Protein AF-A0A9P6IZU0-F1 (afdb_monomer_lite)

Organism: Mortierella alpina (NCBI:txid64518)

pLDDT: mean 93.23, std 6.94, range [70.5, 98.88]

Foldseek 3Di:
DDKFFDDPVPDPVAPGFWIKDFQVVCVVVVDPDPRIDIDGDPQKHKATWEWDADVPDPDPQHGWTWIWIQRPVQRAIKIFIARSVHRDTPDIGTDPRPYHDPRDHDDYDDDD

Radius of gyration: 14.58 Å; chains: 1; bounding box: 40×22×42 Å

Structure (mmCIF, N/CA/C/O backbone):
data_AF-A0A9P6IZU0-F1
#
_entry.id   AF-A0A9P6IZU0-F1
#
loop_
_atom_site.group_PDB
_atom_site.id
_atom_site.type_symbol
_atom_site.label_atom_id
_atom_site.label_alt_id
_atom_site.label_comp_id
_atom_site.label_asym_id
_atom_site.label_entity_id
_atom_site.label_seq_id
_atom_site.pdbx_PDB_ins_code
_atom_site.Cartn_x
_atom_site.Cartn_y
_atom_site.Cartn_z
_atom_site.occupancy
_atom_site.B_iso_or_equiv
_atom_site.auth_seq_id
_atom_site.auth_comp_id
_atom_site.auth_asym_id
_atom_site.auth_atom_id
_atom_site.pdbx_PDB_model_num
ATOM 1 N N . PHE A 1 1 ? -9.632 5.068 8.549 1.00 97.56 1 PHE A N 1
ATOM 2 C CA . PHE A 1 1 ? -8.202 4.748 8.310 1.00 97.56 1 PHE A CA 1
ATOM 3 C C . PHE A 1 1 ? -7.593 5.729 7.315 1.00 97.56 1 PHE A C 1
ATOM 5 O O . PHE A 1 1 ? -8.327 6.373 6.580 1.00 97.56 1 PHE A O 1
ATOM 12 N N . ALA A 1 2 ? -6.265 5.854 7.284 1.00 98.12 2 ALA A N 1
ATOM 13 C CA . ALA A 1 2 ? -5.544 6.611 6.259 1.00 98.12 2 ALA A CA 1
ATOM 14 C C . ALA A 1 2 ? -4.465 5.740 5.606 1.00 98.12 2 ALA A C 1
ATOM 16 O O . ALA A 1 2 ? -3.801 4.964 6.295 1.00 98.12 2 ALA A O 1
ATOM 17 N N . TYR A 1 3 ? -4.279 5.893 4.296 1.00 98.31 3 TYR A N 1
ATOM 18 C CA . TYR A 1 3 ? -3.288 5.161 3.510 1.00 98.31 3 TYR A CA 1
ATOM 19 C C . TYR A 1 3 ? -2.300 6.131 2.875 1.00 98.31 3 TYR A C 1
ATOM 21 O O . TYR A 1 3 ? -2.657 7.260 2.546 1.00 98.31 3 TYR A O 1
ATOM 29 N N . GLY A 1 4 ? -1.059 5.696 2.687 1.00 97.12 4 GLY A N 1
ATOM 30 C CA . GLY A 1 4 ? -0.070 6.509 1.994 1.00 97.12 4 GLY A CA 1
ATOM 31 C C . GLY A 1 4 ? 1.234 5.776 1.742 1.00 97.12 4 GLY A C 1
ATOM 32 O O . GLY A 1 4 ? 1.425 4.630 2.149 1.00 97.12 4 GLY A O 1
ATOM 33 N N . VAL A 1 5 ? 2.153 6.473 1.088 1.00 95.75 5 VAL A N 1
ATOM 34 C CA . VAL A 1 5 ? 3.554 6.064 1.017 1.00 95.75 5 VAL A CA 1
ATOM 35 C C . VAL A 1 5 ? 4.297 6.532 2.261 1.00 95.75 5 VAL A C 1
ATOM 37 O O . VAL A 1 5 ? 4.018 7.590 2.829 1.00 95.75 5 VAL A O 1
ATOM 40 N N . ASN A 1 6 ? 5.260 5.738 2.706 1.00 94.69 6 ASN A N 1
ATOM 41 C CA . ASN A 1 6 ? 6.103 6.076 3.836 1.00 94.69 6 ASN A CA 1
ATOM 42 C C . ASN A 1 6 ? 7.559 5.689 3.554 1.00 94.69 6 ASN A C 1
ATOM 44 O O . ASN A 1 6 ? 7.849 4.832 2.721 1.00 94.69 6 ASN A O 1
ATOM 48 N N . ARG A 1 7 ? 8.483 6.355 4.249 1.00 92.25 7 ARG A N 1
ATOM 49 C CA . ARG A 1 7 ? 9.916 6.087 4.170 1.00 92.25 7 ARG A CA 1
ATOM 50 C C . ARG A 1 7 ? 10.407 5.591 5.523 1.00 92.25 7 ARG A C 1
ATOM 52 O O . ARG A 1 7 ? 10.304 6.315 6.510 1.00 92.25 7 ARG A O 1
ATOM 59 N N . SER A 1 8 ? 10.948 4.376 5.571 1.00 89.94 8 SER A N 1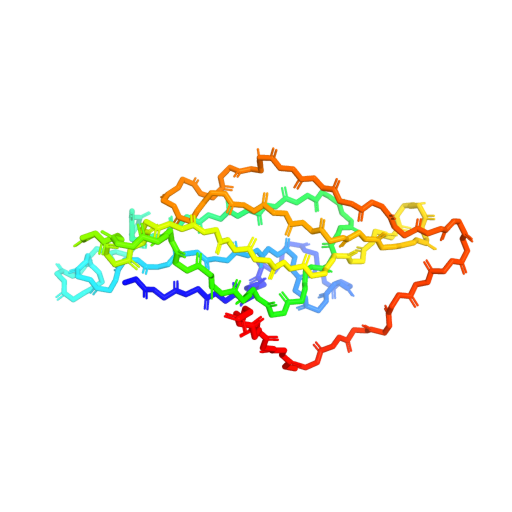
ATOM 60 C CA . SER A 1 8 ? 11.491 3.788 6.803 1.00 89.94 8 SER A CA 1
ATOM 61 C C . SER A 1 8 ? 12.822 4.413 7.232 1.00 89.94 8 SER A C 1
ATOM 63 O O . SER A 1 8 ? 13.168 4.387 8.409 1.00 89.94 8 SER A O 1
ATOM 65 N N . GLY A 1 9 ? 13.571 4.971 6.274 1.00 84.88 9 GLY A N 1
ATOM 66 C CA . GLY A 1 9 ? 14.923 5.497 6.479 1.00 84.88 9 GLY A CA 1
ATOM 67 C C . GLY A 1 9 ? 16.032 4.442 6.385 1.00 84.88 9 GLY A C 1
ATOM 68 O O . GLY A 1 9 ? 17.207 4.810 6.411 1.00 84.88 9 GLY A O 1
ATOM 69 N N . LEU A 1 10 ? 15.683 3.159 6.222 1.00 81.62 10 LEU A N 1
ATOM 70 C CA . LEU A 1 10 ? 16.645 2.061 6.071 1.00 81.62 10 LEU A CA 1
ATOM 71 C C . LEU A 1 10 ? 17.309 2.075 4.692 1.00 81.62 10 LEU A C 1
ATOM 73 O O . LEU A 1 10 ? 18.521 1.889 4.588 1.00 81.62 10 LEU A O 1
ATOM 77 N N . ASN A 1 11 ? 16.537 2.358 3.639 1.00 79.94 11 ASN A N 1
ATOM 78 C CA . ASN A 1 11 ? 17.061 2.508 2.289 1.00 79.94 11 ASN A CA 1
ATOM 79 C C . ASN A 1 11 ? 17.118 3.990 1.878 1.00 79.94 11 ASN A C 1
ATOM 81 O O . ASN A 1 11 ? 16.106 4.644 1.617 1.00 79.94 11 ASN A O 1
ATOM 85 N N . LYS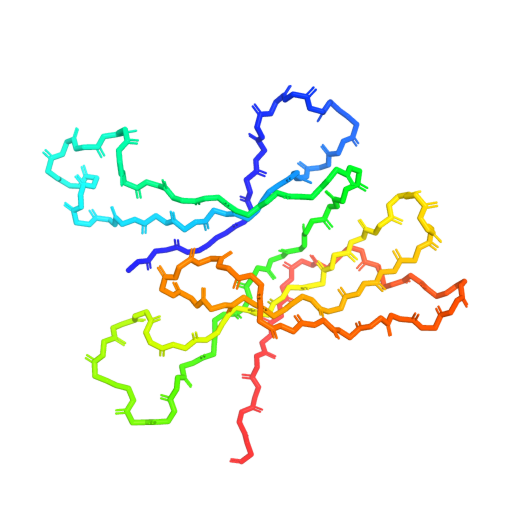 A 1 12 ? 18.336 4.541 1.825 1.00 77.38 12 LYS A N 1
ATOM 86 C CA . LYS A 1 12 ? 18.562 5.962 1.516 1.00 77.38 12 LYS A CA 1
ATOM 87 C C . LYS A 1 12 ? 18.436 6.299 0.029 1.00 77.38 12 LYS A C 1
ATOM 89 O O . LYS A 1 12 ? 18.334 7.482 -0.289 1.00 77.38 12 LYS A O 1
ATOM 94 N N . THR A 1 13 ? 18.429 5.308 -0.860 1.00 80.25 13 THR A N 1
ATOM 95 C CA . THR A 1 13 ? 18.344 5.540 -2.310 1.00 80.25 13 THR A CA 1
ATOM 96 C C . THR A 1 13 ? 16.909 5.522 -2.832 1.00 80.25 13 THR A C 1
ATOM 98 O O . THR A 1 13 ? 16.647 6.125 -3.868 1.00 80.25 13 THR A O 1
ATOM 101 N N . LEU A 1 14 ? 15.973 4.897 -2.109 1.00 79.44 14 LEU A N 1
ATOM 102 C CA . LEU A 1 14 ? 14.552 4.898 -2.463 1.00 79.44 14 LEU A CA 1
ATOM 103 C C . LEU A 1 14 ? 13.858 6.175 -1.966 1.00 79.44 14 LEU A C 1
ATOM 105 O O . LEU A 1 14 ? 14.172 6.692 -0.886 1.00 79.44 14 LEU A O 1
ATOM 109 N N . ILE A 1 15 ? 12.901 6.668 -2.758 1.00 80.88 15 ILE A N 1
ATOM 110 C CA . ILE A 1 15 ? 12.056 7.824 -2.412 1.00 80.88 15 ILE A CA 1
ATOM 111 C C . ILE A 1 15 ? 11.106 7.426 -1.273 1.00 80.88 15 ILE A C 1
ATOM 113 O O . ILE A 1 15 ? 11.110 8.042 -0.205 1.00 80.88 15 ILE A O 1
ATOM 117 N N . TYR A 1 16 ? 10.375 6.332 -1.486 1.00 91.00 16 TYR A N 1
ATOM 118 C CA . TYR A 1 16 ? 9.542 5.632 -0.513 1.00 91.00 16 TYR A CA 1
ATOM 119 C C . TYR A 1 16 ? 9.863 4.142 -0.605 1.00 91.00 16 TYR A C 1
ATOM 121 O O . TYR A 1 16 ? 10.162 3.646 -1.687 1.00 91.00 16 TYR A O 1
ATOM 129 N N . ASP A 1 17 ? 9.811 3.427 0.511 1.00 93.88 17 ASP A N 1
ATOM 130 C CA . ASP A 1 17 ? 10.144 1.997 0.560 1.00 93.88 17 ASP A CA 1
ATOM 131 C C . ASP A 1 17 ? 8.993 1.138 1.087 1.00 93.88 17 ASP A C 1
ATOM 133 O O . ASP A 1 17 ? 9.124 -0.081 1.189 1.00 93.88 17 ASP A O 1
ATOM 137 N N . ARG A 1 18 ? 7.858 1.762 1.426 1.00 96.38 18 ARG A N 1
ATOM 138 C CA . ARG A 1 18 ? 6.702 1.059 1.973 1.00 96.38 18 ARG A CA 1
ATOM 139 C C . ARG A 1 18 ? 5.392 1.809 1.787 1.00 96.38 18 ARG A C 1
ATOM 141 O O . ARG A 1 18 ? 5.364 3.039 1.718 1.00 96.38 18 ARG A O 1
ATOM 148 N N . ILE A 1 19 ? 4.303 1.049 1.778 1.00 97.75 19 ILE A N 1
ATOM 149 C CA . ILE A 1 19 ? 2.940 1.565 1.951 1.00 97.75 19 ILE A CA 1
ATOM 150 C C . ILE A 1 19 ? 2.607 1.491 3.439 1.00 97.75 19 ILE A C 1
ATOM 152 O O . ILE A 1 19 ? 2.963 0.518 4.105 1.00 97.75 19 ILE A O 1
ATOM 156 N N . ILE A 1 20 ? 1.939 2.515 3.963 1.00 98.19 20 ILE A N 1
ATOM 157 C CA . ILE A 1 20 ? 1.454 2.580 5.342 1.00 98.19 20 ILE A CA 1
ATOM 158 C C . ILE A 1 20 ? -0.077 2.628 5.360 1.00 98.19 20 ILE A C 1
ATOM 160 O O . ILE A 1 20 ? -0.693 3.349 4.575 1.00 98.19 20 ILE A O 1
ATOM 164 N N . LYS A 1 21 ? -0.678 1.893 6.296 1.00 98.50 21 LYS A N 1
ATOM 165 C CA . LYS A 1 21 ? -2.061 2.064 6.755 1.00 98.50 21 LYS A CA 1
ATOM 166 C C . LYS A 1 21 ? -2.019 2.560 8.194 1.00 98.50 21 LYS A C 1
ATOM 168 O O . LYS A 1 21 ? -1.314 1.970 9.009 1.00 98.50 21 LYS A O 1
ATOM 173 N N . VAL A 1 22 ? -2.779 3.604 8.509 1.00 98.44 22 VAL A N 1
ATOM 174 C CA . VAL A 1 22 ? -2.867 4.196 9.850 1.00 98.44 22 VAL A CA 1
ATOM 175 C C . VAL A 1 22 ? -4.309 4.174 10.356 1.00 98.44 22 VAL A C 1
ATOM 177 O O . VAL A 1 22 ? -5.231 4.662 9.698 1.00 98.44 22 VAL A O 1
ATOM 180 N N . ASP A 1 23 ? -4.495 3.636 11.556 1.00 98.44 23 ASP A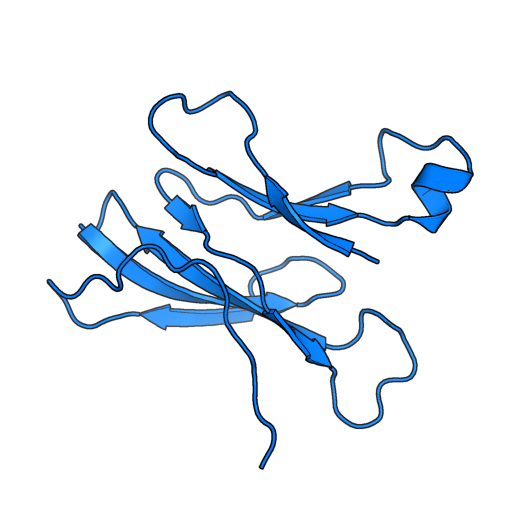 N 1
ATOM 181 C CA . ASP A 1 23 ? -5.716 3.735 12.349 1.00 98.44 23 ASP A CA 1
ATOM 182 C C . ASP A 1 23 ? -5.709 5.049 13.143 1.00 98.44 23 ASP A C 1
ATOM 184 O O . ASP A 1 23 ? -5.035 5.188 14.167 1.00 98.44 23 ASP A O 1
ATOM 188 N N . LEU A 1 24 ? -6.474 6.030 12.663 1.00 97.94 24 LEU A N 1
ATOM 189 C CA . LEU A 1 24 ? -6.544 7.353 13.281 1.00 97.94 24 LEU A CA 1
ATOM 190 C C . LEU A 1 24 ? -7.267 7.342 14.636 1.00 97.94 24 LEU A C 1
ATOM 192 O O . LEU A 1 24 ? -6.986 8.197 15.477 1.00 97.94 24 LEU A O 1
ATOM 196 N N . HIS A 1 25 ? -8.153 6.373 14.892 1.00 97.75 25 HIS A N 1
ATOM 197 C CA . HIS A 1 25 ? -8.811 6.242 16.193 1.00 97.75 25 HIS A CA 1
ATOM 198 C C . HIS A 1 25 ? -7.827 5.788 17.268 1.00 97.75 25 HIS A C 1
ATOM 200 O O . HIS A 1 25 ? -7.868 6.293 18.392 1.00 97.75 25 HIS A O 1
ATOM 206 N N . LYS A 1 26 ? -6.924 4.863 16.929 1.00 97.94 26 LYS A N 1
ATOM 207 C CA . LYS A 1 26 ? -5.819 4.466 17.812 1.00 97.94 26 LYS A CA 1
ATOM 208 C C . LYS A 1 26 ? -4.862 5.624 18.074 1.00 97.94 26 LYS A C 1
ATOM 210 O O . LYS A 1 26 ? -4.564 5.898 19.236 1.00 97.94 26 LYS A O 1
ATOM 215 N N . VAL A 1 27 ? -4.478 6.362 17.028 1.00 97.56 27 VAL A N 1
ATOM 216 C CA . VAL A 1 27 ? -3.630 7.561 17.169 1.00 97.56 27 VAL A CA 1
ATOM 217 C C . VAL A 1 27 ? -4.271 8.580 18.114 1.00 97.56 27 VAL A C 1
ATOM 219 O O . VAL A 1 27 ? -3.610 9.068 19.028 1.00 97.56 27 VAL A O 1
ATOM 222 N N . ALA A 1 28 ? -5.569 8.860 17.961 1.00 97.62 28 ALA A N 1
ATOM 223 C CA . ALA A 1 28 ? -6.293 9.799 18.822 1.00 97.62 28 ALA A CA 1
ATOM 224 C C . ALA A 1 28 ? -6.352 9.358 20.298 1.00 97.62 28 ALA A C 1
ATOM 226 O O . ALA A 1 28 ? -6.473 10.196 21.189 1.00 97.62 28 ALA A O 1
ATOM 227 N N . LYS A 1 29 ? -6.238 8.052 20.567 1.00 97.81 29 LYS A N 1
ATOM 228 C CA . LYS A 1 29 ? -6.151 7.477 21.920 1.00 97.81 29 LYS A CA 1
ATOM 229 C C . LYS A 1 29 ? -4.715 7.401 22.455 1.00 97.81 29 LYS A C 1
ATOM 231 O O . LYS A 1 29 ? -4.507 6.871 23.543 1.00 97.81 29 LYS A O 1
ATOM 236 N N . GLY A 1 30 ? -3.737 7.923 21.714 1.00 97.25 30 GLY A N 1
ATOM 237 C CA . GLY A 1 30 ? -2.326 7.942 22.100 1.00 97.25 30 GLY A CA 1
ATOM 238 C C . GLY A 1 30 ? -1.551 6.669 21.757 1.00 97.25 30 GLY A C 1
ATOM 239 O O . GLY A 1 30 ? -0.395 6.547 22.155 1.00 97.25 30 GLY A O 1
ATOM 240 N N . ASP A 1 31 ? -2.141 5.725 21.019 1.00 96.94 31 ASP A N 1
ATOM 241 C CA . ASP A 1 31 ? -1.410 4.556 20.534 1.00 96.94 31 ASP A CA 1
ATOM 242 C C . ASP A 1 31 ? -0.555 4.946 19.322 1.00 96.94 31 ASP A C 1
ATOM 244 O O . ASP A 1 31 ? -1.073 5.312 18.268 1.00 96.94 31 ASP A O 1
ATOM 248 N N . GLN A 1 32 ? 0.763 4.865 19.493 1.00 93.06 32 GLN A N 1
ATOM 249 C CA . GLN A 1 32 ? 1.763 5.112 18.451 1.00 93.06 32 GLN A CA 1
ATOM 250 C C . GLN A 1 32 ? 2.497 3.837 18.012 1.00 93.06 32 GLN A C 1
ATOM 252 O O . GLN A 1 32 ? 3.376 3.897 17.154 1.00 93.06 32 GLN A O 1
ATOM 257 N N . THR A 1 33 ? 2.186 2.685 18.611 1.00 92.94 33 THR A N 1
ATOM 258 C CA . THR A 1 33 ? 2.934 1.435 18.409 1.00 92.94 33 THR A CA 1
ATOM 259 C C . THR A 1 33 ? 2.153 0.426 17.580 1.00 92.94 33 THR A C 1
ATOM 261 O O . THR A 1 33 ? 2.749 -0.268 16.760 1.00 92.94 33 THR A O 1
ATOM 264 N N . THR A 1 34 ? 0.827 0.362 17.741 1.00 95.81 34 THR A N 1
ATOM 265 C CA . THR A 1 34 ? -0.049 -0.581 17.019 1.00 95.81 34 THR A CA 1
ATOM 266 C C . THR A 1 34 ? -1.024 0.106 16.065 1.00 95.81 34 THR A C 1
ATOM 268 O O . THR A 1 34 ? -1.873 -0.546 15.448 1.00 95.81 34 THR A O 1
ATOM 271 N N . CYS A 1 35 ? -0.915 1.428 15.930 1.00 97.06 35 CYS A N 1
ATOM 272 C CA . CYS A 1 35 ? -1.767 2.224 15.055 1.00 97.06 35 CYS A CA 1
ATOM 273 C C . CYS A 1 35 ? -1.410 2.108 13.569 1.00 97.06 35 CYS A C 1
ATOM 275 O O . CYS A 1 35 ? -2.177 2.588 12.741 1.00 97.06 35 CYS A O 1
ATOM 277 N N . ALA A 1 36 ? -0.261 1.523 13.220 1.00 97.44 36 ALA A N 1
ATOM 278 C CA . ALA A 1 36 ? 0.224 1.468 11.848 1.00 97.44 36 ALA A CA 1
ATOM 279 C C . ALA A 1 36 ? 0.525 0.039 11.387 1.00 97.44 36 ALA A C 1
ATOM 281 O O . ALA A 1 36 ? 1.071 -0.776 12.131 1.00 97.44 36 ALA A O 1
ATOM 282 N N . GLN A 1 37 ? 0.208 -0.234 10.125 1.00 97.94 37 GLN A N 1
ATOM 283 C CA . GLN A 1 37 ? 0.598 -1.439 9.400 1.00 97.94 37 GLN A CA 1
ATOM 284 C C . GLN A 1 37 ? 1.365 -1.033 8.142 1.00 97.94 37 GLN A C 1
ATOM 286 O O . GLN A 1 37 ? 1.157 0.060 7.610 1.00 97.94 37 GLN A O 1
ATOM 291 N N . PHE A 1 38 ? 2.243 -1.913 7.663 1.00 97.62 38 PHE A N 1
ATOM 292 C CA . PHE A 1 38 ? 3.122 -1.620 6.536 1.00 97.62 38 PHE A CA 1
ATOM 293 C C . PHE A 1 38 ? 3.142 -2.768 5.532 1.00 97.62 38 PHE A C 1
ATOM 295 O O . PHE A 1 38 ? 3.214 -3.929 5.931 1.00 97.62 38 PHE A O 1
ATOM 302 N N . TRP A 1 39 ? 3.161 -2.427 4.245 1.00 98.19 39 TRP A N 1
ATOM 303 C CA . TRP A 1 39 ? 3.582 -3.334 3.178 1.00 98.19 39 TRP A CA 1
ATOM 304 C C . TRP A 1 39 ? 4.977 -2.928 2.698 1.00 98.19 39 TRP A C 1
ATOM 306 O O . TRP A 1 39 ? 5.230 -1.737 2.496 1.00 98.19 39 TRP A O 1
ATOM 316 N N . ILE A 1 40 ? 5.875 -3.904 2.547 1.00 96.50 40 ILE A N 1
ATOM 317 C CA . ILE A 1 40 ? 7.286 -3.711 2.185 1.00 96.50 40 ILE A CA 1
ATOM 318 C C . ILE A 1 40 ? 7.713 -4.857 1.263 1.00 96.50 40 ILE A C 1
ATOM 320 O O . ILE A 1 40 ? 7.477 -6.020 1.589 1.00 96.50 40 ILE A O 1
ATOM 324 N N . GLU A 1 41 ? 8.407 -4.538 0.174 1.00 95.31 41 GLU A N 1
ATOM 325 C CA . GLU A 1 41 ? 9.117 -5.505 -0.671 1.00 95.31 41 GLU A CA 1
ATOM 326 C C . GLU A 1 41 ? 10.522 -4.954 -0.967 1.00 95.31 41 GLU A C 1
ATOM 328 O O . GLU A 1 41 ? 10.693 -3.753 -1.193 1.00 95.31 41 GLU A O 1
ATOM 333 N N . ASP A 1 42 ? 11.557 -5.798 -0.889 1.00 92.31 42 ASP A N 1
ATOM 334 C CA . ASP A 1 42 ? 12.939 -5.324 -1.036 1.00 92.31 42 ASP A CA 1
ATOM 335 C C . ASP A 1 42 ? 13.182 -4.716 -2.424 1.00 92.31 42 ASP A C 1
ATOM 337 O O . ASP A 1 42 ? 12.727 -5.246 -3.436 1.00 92.31 42 ASP A O 1
ATOM 341 N N . GLN A 1 43 ? 13.942 -3.617 -2.467 1.00 91.31 43 GLN A N 1
ATOM 342 C CA . GLN A 1 43 ? 14.274 -2.872 -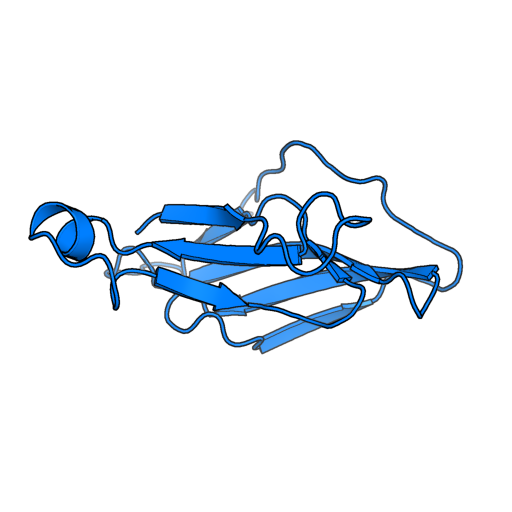3.693 1.00 91.31 43 GLN A CA 1
ATOM 343 C C . GLN A 1 43 ? 13.056 -2.394 -4.507 1.00 91.31 43 GLN A C 1
ATOM 345 O O . GLN A 1 43 ? 13.193 -2.066 -5.689 1.00 91.31 43 GLN A O 1
ATOM 350 N N . CYS A 1 44 ? 11.891 -2.298 -3.866 1.00 93.06 44 CYS A N 1
ATOM 351 C CA . CYS A 1 44 ? 10.664 -1.812 -4.476 1.00 93.06 44 CYS A CA 1
ATOM 352 C C . CYS A 1 44 ? 10.299 -0.404 -3.984 1.00 93.06 44 CYS A C 1
ATOM 354 O O . CYS A 1 44 ? 10.413 -0.094 -2.800 1.00 93.06 44 CYS A O 1
ATOM 356 N N . THR A 1 45 ? 9.846 0.460 -4.898 1.00 94.12 45 THR A N 1
ATOM 357 C CA . THR A 1 45 ? 9.313 1.801 -4.580 1.00 94.12 45 THR A CA 1
ATOM 358 C C . THR A 1 45 ? 7.834 1.869 -4.957 1.00 94.12 45 THR A C 1
ATOM 360 O O . THR A 1 45 ? 7.535 1.936 -6.154 1.00 94.12 45 THR A O 1
ATOM 363 N N . PRO A 1 46 ? 6.904 1.854 -3.986 1.00 94.88 46 PRO A N 1
ATOM 364 C CA . PRO A 1 46 ? 5.485 2.053 -4.262 1.00 94.88 46 PRO A CA 1
ATOM 365 C C . PRO A 1 46 ? 5.169 3.522 -4.594 1.00 94.88 46 PRO A C 1
ATOM 367 O O . PRO A 1 46 ? 5.838 4.445 -4.119 1.00 94.88 46 PRO A O 1
ATOM 370 N N . SER A 1 47 ? 4.140 3.733 -5.414 1.00 94.19 47 SER A N 1
ATOM 371 C CA . SER A 1 47 ? 3.487 5.023 -5.652 1.00 94.19 47 SER A CA 1
ATOM 372 C C . SER A 1 47 ? 2.355 5.270 -4.648 1.00 94.19 47 SER A C 1
ATOM 374 O O . SER A 1 47 ? 2.127 4.467 -3.745 1.00 94.19 47 SER A O 1
ATOM 376 N N . GLU A 1 48 ? 1.619 6.374 -4.816 1.00 95.50 48 GLU A N 1
ATOM 377 C CA . GLU A 1 48 ? 0.391 6.635 -4.057 1.00 95.50 48 GLU A CA 1
ATOM 378 C C . GLU A 1 48 ? -0.569 5.423 -4.121 1.00 95.50 48 GLU A C 1
ATOM 380 O O . GLU A 1 48 ? -0.891 4.971 -5.227 1.00 95.50 48 GLU A O 1
ATOM 385 N N . PRO A 1 49 ? -1.013 4.881 -2.967 1.00 97.00 49 PRO A N 1
ATOM 386 C CA . PRO A 1 49 ? -2.036 3.846 -2.925 1.00 97.00 49 PRO A CA 1
ATOM 387 C C . PRO A 1 49 ? -3.432 4.459 -3.103 1.00 97.00 49 PRO A C 1
ATOM 389 O O . PRO A 1 49 ? -3.856 5.308 -2.320 1.00 97.00 49 PRO A O 1
ATOM 392 N N . VAL A 1 50 ? -4.175 3.976 -4.095 1.00 97.94 50 VAL A N 1
ATOM 393 C CA . VAL A 1 50 ? -5.564 4.369 -4.365 1.00 97.94 50 VAL A CA 1
ATOM 394 C C . VAL A 1 50 ? -6.506 3.349 -3.730 1.00 97.94 50 VAL A C 1
ATOM 396 O O . VAL A 1 50 ? -6.471 2.172 -4.088 1.00 97.94 50 VAL A O 1
ATOM 399 N N . PHE A 1 51 ? -7.350 3.789 -2.797 1.00 98.38 51 PHE A N 1
ATOM 400 C CA . PHE A 1 51 ? -8.375 2.939 -2.187 1.00 98.38 51 PHE A CA 1
ATOM 401 C C . PHE A 1 51 ? -9.581 2.761 -3.113 1.00 98.38 51 PHE A C 1
ATOM 403 O O . PHE A 1 51 ? -10.088 3.729 -3.681 1.00 98.38 51 PHE A O 1
ATOM 410 N N . VAL A 1 52 ? -10.056 1.522 -3.224 1.00 98.44 52 VAL A N 1
ATOM 411 C CA . VAL A 1 52 ? -11.265 1.147 -3.960 1.00 98.44 52 VAL A CA 1
ATOM 412 C C . VAL A 1 52 ? -12.162 0.331 -3.025 1.00 98.44 52 VAL A C 1
ATOM 414 O O . VAL A 1 52 ? -11.769 -0.775 -2.649 1.00 98.44 52 VAL A O 1
ATOM 417 N N . PRO A 1 53 ? -13.343 0.844 -2.629 1.00 97.94 53 PRO A N 1
ATOM 418 C CA . PRO A 1 53 ? -14.223 0.141 -1.703 1.00 97.94 53 PRO A CA 1
ATOM 419 C C . PRO A 1 53 ? -14.862 -1.088 -2.354 1.00 97.94 53 PRO A C 1
ATOM 421 O O . PRO A 1 53 ? -15.214 -1.069 -3.538 1.00 97.94 53 PRO A O 1
ATOM 424 N N . THR A 1 54 ? -15.089 -2.133 -1.558 1.00 97.69 54 THR A N 1
ATOM 425 C CA . THR A 1 54 ? -15.965 -3.241 -1.955 1.00 97.69 54 THR A CA 1
ATOM 426 C C . THR A 1 54 ? -17.382 -2.698 -2.200 1.00 97.69 54 THR A C 1
ATOM 428 O O . THR A 1 54 ? -17.865 -1.860 -1.429 1.00 97.69 54 THR A O 1
ATOM 431 N N . PRO A 1 55 ? -18.098 -3.142 -3.251 1.00 96.12 55 PRO A N 1
ATOM 432 C CA . PRO A 1 55 ? -19.482 -2.730 -3.463 1.00 96.12 55 PRO A CA 1
ATOM 433 C C . PRO A 1 55 ? -20.353 -3.010 -2.231 1.00 96.12 55 PRO A C 1
ATOM 435 O O . PRO A 1 55 ? -20.404 -4.138 -1.748 1.00 96.12 55 PRO A O 1
ATOM 438 N N . ASN A 1 56 ? -21.077 -1.992 -1.758 1.00 95.75 56 ASN A N 1
ATOM 439 C CA . ASN A 1 56 ? -21.928 -2.053 -0.560 1.00 95.75 56 ASN A CA 1
ATOM 440 C C . ASN A 1 56 ? -21.179 -2.318 0.764 1.0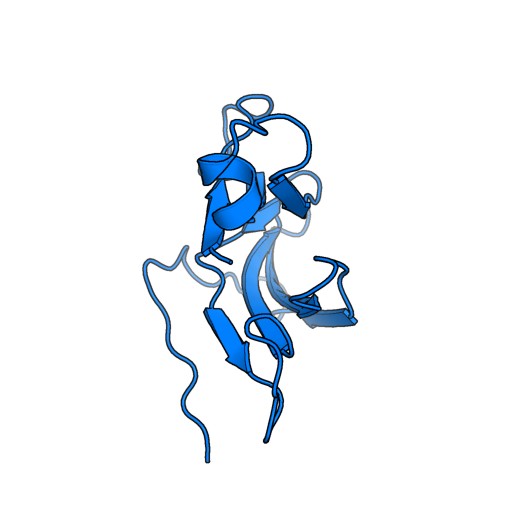0 95.75 56 ASN A C 1
ATOM 442 O O . ASN A 1 56 ? -21.799 -2.769 1.729 1.00 95.75 56 ASN A O 1
ATOM 446 N N . ALA A 1 57 ? -19.875 -2.032 0.826 1.00 96.50 57 ALA A N 1
ATOM 447 C CA . ALA A 1 57 ? -19.091 -2.098 2.055 1.00 96.50 57 ALA A CA 1
ATOM 448 C C . ALA A 1 57 ? -19.734 -1.290 3.196 1.00 96.50 57 ALA A C 1
ATOM 450 O O . ALA A 1 57 ? -20.150 -0.144 3.016 1.00 96.50 57 ALA A O 1
ATOM 451 N N . THR A 1 58 ? -19.771 -1.877 4.394 1.00 97.06 58 THR A N 1
ATOM 452 C CA . THR A 1 58 ? -20.215 -1.192 5.622 1.00 97.06 58 THR A CA 1
ATOM 453 C C . THR A 1 58 ? -19.053 -0.753 6.510 1.00 97.06 58 THR A C 1
ATOM 455 O O . THR A 1 58 ? -19.248 0.062 7.408 1.00 97.06 58 THR A O 1
ATOM 458 N N . GLN A 1 59 ? -17.857 -1.309 6.299 1.00 97.75 59 GLN A N 1
ATOM 459 C CA . GLN A 1 59 ? -16.638 -0.931 7.014 1.00 97.75 59 GLN A CA 1
ATOM 460 C C . GLN A 1 59 ? -15.817 0.030 6.152 1.00 97.75 59 GLN A C 1
ATOM 462 O O . GLN A 1 59 ? -15.729 -0.149 4.941 1.00 97.75 59 GLN A O 1
ATOM 467 N N . GLU A 1 60 ? -15.208 1.045 6.768 1.00 97.81 60 GLU A N 1
ATOM 468 C CA . GLU A 1 60 ? -14.471 2.085 6.031 1.00 97.81 60 GLU A CA 1
ATOM 469 C C . GLU A 1 60 ? -13.222 1.570 5.293 1.00 97.81 60 GLU A C 1
ATOM 471 O O . GLU A 1 60 ? -12.779 2.206 4.342 1.00 97.81 60 GLU A O 1
ATOM 476 N N . ASP A 1 61 ? -12.657 0.436 5.717 1.00 98.25 61 ASP A N 1
ATOM 477 C CA . ASP A 1 61 ? -11.487 -0.201 5.106 1.00 98.25 61 ASP A CA 1
ATOM 478 C C . ASP A 1 61 ? -11.810 -1.495 4.349 1.00 98.25 61 ASP A C 1
ATOM 480 O O . ASP A 1 61 ? -10.890 -2.215 3.962 1.00 98.25 61 ASP A O 1
ATOM 484 N N . ASP A 1 62 ? -13.091 -1.795 4.124 1.00 98.56 62 ASP A N 1
ATOM 485 C CA . ASP A 1 62 ? -13.507 -2.928 3.300 1.00 98.56 62 ASP A CA 1
ATOM 486 C C . ASP A 1 62 ? -13.363 -2.570 1.815 1.00 98.56 62 ASP A C 1
ATOM 488 O O . ASP A 1 62 ? -14.149 -1.819 1.228 1.00 98.56 62 ASP A O 1
ATOM 492 N N . GLY A 1 63 ? -12.286 -3.082 1.228 1.00 98.50 63 GLY A N 1
ATOM 493 C CA . GLY A 1 63 ? -11.890 -2.806 -0.139 1.00 98.50 63 GLY A CA 1
ATOM 494 C C . GLY A 1 63 ? -10.445 -3.201 -0.407 1.00 98.50 63 GLY A C 1
ATOM 495 O O . GLY A 1 63 ? -9.826 -3.978 0.327 1.00 98.50 63 GLY A O 1
ATOM 496 N N . VAL A 1 64 ? -9.891 -2.629 -1.470 1.00 98.81 64 VAL A N 1
ATOM 497 C CA . VAL A 1 64 ? -8.517 -2.880 -1.908 1.00 98.81 64 VAL A CA 1
ATOM 498 C C . VAL A 1 64 ? -7.729 -1.585 -2.058 1.00 98.81 64 VAL A C 1
ATOM 500 O O . VAL A 1 64 ? -8.296 -0.514 -2.271 1.00 98.81 64 VAL A O 1
ATOM 503 N N . LEU A 1 65 ? -6.403 -1.687 -1.974 1.00 98.69 65 LEU A N 1
ATOM 504 C CA . LEU A 1 65 ? -5.483 -0.630 -2.384 1.00 98.69 65 LEU A CA 1
ATOM 505 C C . LEU A 1 65 ? -4.812 -1.013 -3.695 1.00 98.69 65 LEU A C 1
ATOM 507 O O . LEU A 1 65 ? -4.279 -2.116 -3.821 1.00 98.69 65 LEU A O 1
ATOM 511 N N . LEU A 1 66 ? -4.789 -0.073 -4.631 1.00 98.00 66 LEU A N 1
ATOM 512 C CA . LEU A 1 66 ? -4.073 -0.172 -5.895 1.00 98.00 66 LEU A CA 1
ATOM 513 C C . LEU A 1 66 ? -2.833 0.717 -5.836 1.00 98.00 66 LEU A C 1
ATOM 515 O O . LEU A 1 66 ? -2.949 1.910 -5.570 1.00 98.00 66 LEU A O 1
ATOM 519 N N . SER A 1 67 ? -1.653 0.165 -6.102 1.00 96.06 67 SER A N 1
ATOM 520 C CA . SER A 1 67 ? -0.413 0.948 -6.162 1.00 96.06 67 SER A CA 1
ATOM 521 C C . SER A 1 67 ? 0.460 0.464 -7.303 1.00 96.06 67 SER A C 1
ATOM 523 O O . SER A 1 67 ? 0.702 -0.731 -7.436 1.00 96.06 67 SER A O 1
ATOM 525 N N . ILE A 1 68 ? 1.009 1.380 -8.095 1.00 94.75 68 ILE A N 1
ATOM 526 C CA . ILE A 1 68 ? 2.101 1.025 -9.001 1.00 94.75 68 ILE A CA 1
ATOM 527 C C . ILE A 1 68 ? 3.370 0.897 -8.162 1.00 94.75 68 ILE A C 1
ATOM 529 O O . ILE A 1 68 ? 3.634 1.717 -7.286 1.00 94.75 68 ILE A O 1
ATOM 533 N N . VAL A 1 69 ? 4.152 -0.144 -8.407 1.00 94.06 69 VAL A N 1
ATOM 534 C CA . VAL A 1 69 ? 5.416 -0.389 -7.719 1.00 94.06 69 VAL A CA 1
ATOM 535 C C . VAL A 1 69 ? 6.521 -0.485 -8.754 1.00 94.06 69 VAL A C 1
ATOM 537 O O . VAL A 1 69 ? 6.392 -1.200 -9.746 1.00 94.06 69 VAL A O 1
ATOM 540 N N . LEU A 1 70 ? 7.604 0.254 -8.526 1.00 93.19 70 LEU A N 1
ATOM 541 C CA . LEU A 1 70 ? 8.830 0.151 -9.311 1.00 93.19 70 LEU A CA 1
ATOM 542 C C . LEU A 1 70 ? 9.721 -0.917 -8.689 1.00 93.19 70 LEU A C 1
ATOM 544 O O . LEU A 1 70 ? 10.105 -0.781 -7.527 1.00 93.19 70 LEU A O 1
ATOM 548 N N . ASP A 1 71 ? 10.067 -1.940 -9.465 1.00 91.75 71 ASP A N 1
ATOM 549 C CA . ASP A 1 71 ? 10.964 -3.018 -9.056 1.00 91.75 71 ASP A CA 1
ATOM 550 C C . ASP A 1 71 ? 12.374 -2.741 -9.594 1.00 91.75 71 ASP A C 1
ATOM 552 O O . ASP A 1 71 ? 12.658 -2.883 -10.792 1.00 91.75 71 ASP A O 1
ATOM 556 N N . GLY A 1 72 ? 13.278 -2.351 -8.691 1.00 88.94 72 GLY A N 1
ATOM 557 C CA . GLY A 1 72 ? 14.670 -2.066 -9.028 1.00 88.94 72 GLY A CA 1
ATOM 558 C C . GLY A 1 72 ? 15.469 -3.297 -9.471 1.00 88.94 72 GLY A C 1
ATOM 559 O O . GLY A 1 72 ? 16.405 -3.148 -10.258 1.00 88.94 72 GLY A O 1
ATOM 560 N N . ARG A 1 73 ? 15.093 -4.507 -9.028 1.00 89.00 73 ARG A N 1
ATOM 561 C CA . ARG A 1 73 ? 15.774 -5.763 -9.389 1.00 89.00 73 ARG A CA 1
ATOM 562 C C . ARG A 1 73 ? 15.434 -6.173 -10.814 1.00 89.00 73 ARG A C 1
ATOM 564 O O . ARG A 1 73 ? 16.329 -6.492 -11.594 1.00 89.00 73 ARG A O 1
ATOM 571 N N . ARG A 1 74 ? 14.144 -6.152 -11.158 1.00 89.69 74 ARG A N 1
ATOM 572 C CA . ARG A 1 74 ? 13.645 -6.539 -12.491 1.00 89.69 74 ARG A CA 1
ATOM 573 C C . ARG A 1 74 ? 13.698 -5.398 -13.506 1.00 89.69 74 ARG A C 1
ATOM 575 O O . ARG A 1 74 ? 13.490 -5.639 -14.691 1.00 89.69 74 ARG A O 1
ATOM 582 N N . ARG A 1 75 ? 13.984 -4.165 -13.063 1.00 89.12 75 ARG A N 1
ATOM 583 C CA . ARG A 1 75 ? 13.991 -2.947 -13.896 1.00 89.12 75 ARG A CA 1
ATOM 584 C C . ARG A 1 75 ? 12.678 -2.780 -14.674 1.00 89.12 75 ARG A C 1
ATOM 586 O O . ARG A 1 75 ? 12.675 -2.406 -15.845 1.00 89.12 75 ARG A O 1
ATOM 593 N N . THR A 1 76 ? 11.571 -3.081 -14.003 1.00 92.31 76 THR A N 1
ATOM 594 C CA . THR A 1 76 ? 10.195 -2.993 -14.510 1.00 92.31 76 THR A CA 1
ATOM 595 C C . THR A 1 76 ? 9.285 -2.461 -13.397 1.00 92.31 76 THR A C 1
ATOM 597 O O . THR A 1 76 ? 9.774 -1.978 -12.373 1.00 92.31 76 THR A O 1
ATOM 600 N N . GLY A 1 77 ? 7.971 -2.510 -13.583 1.00 92.69 77 GLY A N 1
ATOM 601 C CA . GLY A 1 77 ? 7.012 -2.233 -12.524 1.00 92.69 77 GLY A CA 1
ATOM 602 C C . GLY A 1 77 ? 5.845 -3.209 -12.536 1.00 92.69 77 GLY A C 1
ATOM 603 O O . GLY A 1 77 ? 5.716 -4.043 -13.430 1.00 92.69 77 GLY A O 1
ATOM 604 N N . PHE A 1 78 ? 4.982 -3.094 -11.539 1.00 94.62 78 PHE A N 1
ATOM 605 C CA . PHE A 1 78 ? 3.745 -3.862 -11.454 1.00 94.62 78 PHE A CA 1
ATOM 606 C C . PHE A 1 78 ? 2.651 -3.046 -10.769 1.00 94.62 78 PHE A C 1
ATOM 608 O O . PHE A 1 78 ? 2.936 -2.130 -9.998 1.00 94.62 78 PHE A O 1
ATOM 615 N N . LEU A 1 79 ? 1.392 -3.371 -11.057 1.00 95.75 79 LEU A N 1
ATOM 6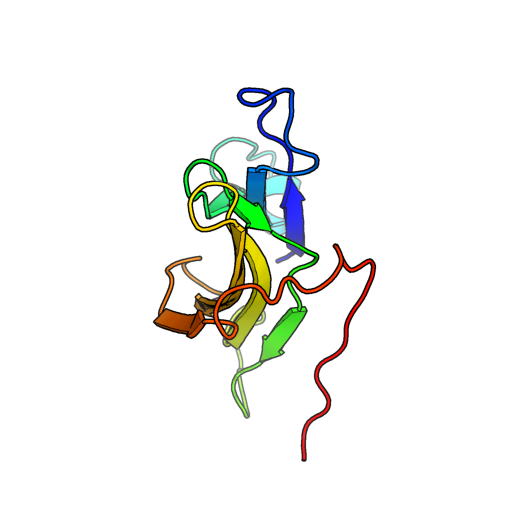16 C CA . LEU A 1 79 ? 0.255 -2.918 -10.264 1.00 95.75 79 LEU A CA 1
ATOM 617 C C . LEU A 1 79 ? 0.051 -3.903 -9.112 1.00 95.75 79 LEU A C 1
ATOM 619 O O . LEU A 1 79 ? -0.295 -5.062 -9.336 1.00 95.75 79 LEU A O 1
ATOM 623 N N . LEU A 1 80 ? 0.282 -3.435 -7.895 1.00 97.75 80 LEU A N 1
ATOM 624 C CA . LEU A 1 80 ? 0.046 -4.145 -6.648 1.00 97.75 80 LEU A CA 1
ATOM 625 C C . LEU A 1 80 ? -1.410 -3.974 -6.212 1.00 97.75 80 LEU A C 1
ATOM 627 O O . LEU A 1 80 ? -1.938 -2.859 -6.256 1.00 97.75 80 LEU A O 1
ATOM 631 N N . ILE A 1 81 ? -2.021 -5.064 -5.746 1.00 98.69 81 ILE A N 1
ATOM 632 C CA . ILE A 1 81 ? -3.367 -5.077 -5.173 1.00 98.69 81 ILE A CA 1
ATOM 633 C C . ILE A 1 81 ? -3.273 -5.634 -3.754 1.00 98.69 81 ILE A C 1
ATOM 635 O O . ILE A 1 81 ? -2.962 -6.813 -3.547 1.00 98.69 81 ILE A O 1
ATOM 639 N N . LEU A 1 82 ? -3.545 -4.776 -2.773 1.00 98.88 82 LEU A N 1
ATOM 640 C CA . LEU A 1 82 ? -3.569 -5.144 -1.360 1.00 98.88 82 LEU A CA 1
ATOM 641 C C . LEU A 1 82 ? -5.003 -5.211 -0.850 1.00 98.88 82 LEU A C 1
ATOM 643 O O . LEU A 1 82 ? -5.817 -4.353 -1.177 1.00 98.88 82 LEU A O 1
ATOM 647 N N . ASP A 1 83 ? -5.276 -6.171 0.022 1.00 98.75 83 ASP A N 1
ATOM 648 C CA . ASP A 1 83 ? -6.436 -6.129 0.905 1.00 98.75 83 ASP A CA 1
ATOM 649 C C . ASP A 1 83 ? -6.292 -4.932 1.866 1.00 98.75 83 ASP A C 1
ATOM 651 O O . ASP A 1 83 ? -5.293 -4.808 2.586 1.00 98.75 83 ASP A O 1
ATOM 655 N N . ALA A 1 84 ? -7.261 -4.013 1.858 1.00 98.69 84 ALA A N 1
ATOM 656 C CA . ALA A 1 84 ? -7.148 -2.747 2.583 1.00 98.69 84 ALA A CA 1
ATOM 657 C C . ALA A 1 84 ? -7.315 -2.904 4.107 1.00 98.69 84 ALA A C 1
ATOM 659 O O . ALA A 1 84 ? -6.920 -2.007 4.867 1.00 98.69 84 ALA A O 1
ATOM 660 N N . GLN A 1 85 ? -7.829 -4.047 4.577 1.00 98.19 85 GLN A N 1
ATOM 661 C CA . GLN A 1 85 ? -7.957 -4.367 5.999 1.00 98.19 85 GLN A CA 1
ATOM 662 C C . GLN A 1 85 ? -6.631 -4.861 6.585 1.00 98.19 85 GLN A C 1
ATOM 664 O O . GLN A 1 85 ? -6.215 -4.433 7.665 1.00 98.19 85 GLN A O 1
ATOM 669 N N . THR A 1 86 ? -5.935 -5.720 5.847 1.00 98.12 86 THR A N 1
ATOM 670 C CA . THR A 1 86 ? -4.777 -6.480 6.328 1.00 98.12 86 THR A CA 1
ATOM 671 C C . THR A 1 86 ? -3.439 -6.012 5.760 1.00 98.12 86 THR A C 1
ATOM 673 O O . THR A 1 86 ? -2.403 -6.418 6.287 1.00 98.12 86 THR A O 1
ATOM 676 N N . LEU A 1 87 ? -3.444 -5.186 4.704 1.00 98.19 87 LEU A N 1
ATOM 677 C CA . LEU A 1 87 ? -2.282 -4.859 3.860 1.00 98.19 87 LEU A CA 1
ATOM 678 C C . LEU A 1 87 ? -1.579 -6.082 3.248 1.00 98.19 87 LEU A C 1
ATOM 680 O O . LEU A 1 87 ? -0.433 -5.987 2.802 1.00 98.19 87 LEU A O 1
ATOM 684 N N . LYS A 1 88 ? -2.246 -7.238 3.202 1.00 98.50 88 LYS A N 1
ATOM 685 C CA . LYS A 1 88 ? -1.714 -8.409 2.507 1.00 98.50 88 LYS A CA 1
ATOM 686 C C . LYS A 1 88 ? -1.939 -8.262 1.017 1.00 98.50 88 LYS A C 1
ATOM 688 O O . LYS A 1 88 ? -3.003 -7.837 0.576 1.00 98.50 88 LYS A O 1
ATOM 693 N N . GLU A 1 89 ? -0.938 -8.650 0.248 1.00 98.69 89 GLU A N 1
ATOM 694 C CA . GLU A 1 89 ? -1.094 -8.752 -1.190 1.00 98.69 89 GLU A CA 1
ATOM 695 C C . GLU A 1 89 ? -2.055 -9.883 -1.540 1.00 98.69 89 GLU A C 1
ATOM 697 O O . GLU A 1 89 ? -1.923 -11.001 -1.040 1.00 98.69 89 GLU A O 1
ATOM 702 N N . ILE A 1 90 ? -3.014 -9.568 -2.406 1.00 98.62 90 ILE A N 1
ATOM 703 C CA . ILE A 1 90 ? -4.003 -10.524 -2.910 1.00 98.62 90 ILE A CA 1
ATOM 704 C C . ILE A 1 90 ? -3.877 -10.743 -4.417 1.00 98.62 90 ILE A C 1
ATOM 706 O O . ILE A 1 90 ? -4.336 -11.765 -4.921 1.00 98.62 90 ILE A O 1
ATOM 710 N N . ALA A 1 91 ? -3.243 -9.811 -5.136 1.00 98.62 91 ALA A N 1
ATOM 711 C CA . ALA A 1 91 ? -2.928 -9.947 -6.551 1.00 98.62 91 ALA A CA 1
ATOM 712 C C . ALA A 1 91 ? -1.848 -8.942 -6.989 1.00 98.62 91 ALA A C 1
ATOM 714 O O . ALA A 1 91 ? -1.643 -7.899 -6.364 1.00 98.62 91 ALA A O 1
ATOM 715 N N . ARG A 1 92 ? -1.210 -9.238 -8.125 1.00 97.75 92 ARG A N 1
ATOM 716 C CA . ARG A 1 92 ? -0.343 -8.308 -8.855 1.00 97.75 92 ARG A CA 1
ATOM 717 C C . ARG A 1 92 ? -0.528 -8.457 -10.362 1.00 97.75 92 ARG A C 1
ATOM 719 O O . ARG A 1 92 ? -0.824 -9.550 -10.842 1.00 97.75 92 ARG A O 1
ATOM 726 N N . ALA A 1 93 ? -0.328 -7.368 -11.099 1.00 96.56 93 ALA A N 1
ATOM 727 C CA . ALA A 1 93 ? -0.251 -7.370 -12.557 1.00 96.56 93 ALA A CA 1
ATOM 728 C C . ALA A 1 93 ? 1.093 -6.782 -13.007 1.00 96.56 93 ALA A C 1
ATOM 730 O O . ALA A 1 93 ? 1.342 -5.587 -12.843 1.00 96.56 93 ALA A O 1
ATOM 731 N N . ASP A 1 94 ? 1.966 -7.628 -13.553 1.00 95.12 94 ASP A N 1
ATOM 732 C CA . ASP A 1 94 ? 3.285 -7.225 -14.041 1.00 95.12 94 ASP A CA 1
ATOM 733 C C . ASP A 1 94 ? 3.190 -6.349 -15.298 1.00 95.12 94 ASP A C 1
ATOM 735 O O . ASP A 1 94 ? 2.382 -6.596 -16.199 1.00 95.12 94 ASP A O 1
ATOM 739 N N . MET A 1 95 ? 4.058 -5.341 -15.396 1.00 92.94 95 MET A N 1
ATOM 740 C CA . MET A 1 95 ? 4.274 -4.636 -16.657 1.00 92.94 95 MET A CA 1
ATOM 741 C C . MET A 1 95 ? 5.065 -5.518 -17.634 1.00 92.94 95 MET A C 1
ATOM 743 O O . MET A 1 95 ? 5.844 -6.377 -17.211 1.00 92.94 95 MET A O 1
ATOM 747 N N . PRO A 1 96 ? 4.921 -5.291 -18.954 1.00 90.00 96 PRO A N 1
ATOM 748 C CA . PRO A 1 96 ? 5.772 -5.943 -19.939 1.00 90.00 96 PRO A CA 1
ATOM 749 C C . PRO A 1 96 ? 7.256 -5.654 -19.684 1.00 90.00 96 PRO A C 1
ATOM 751 O O . PRO A 1 96 ? 7.629 -4.561 -19.250 1.00 90.00 96 PRO A O 1
ATOM 754 N N . GLU A 1 97 ? 8.111 -6.617 -20.016 1.00 81.94 97 GLU A N 1
ATOM 755 C CA . GLU A 1 97 ? 9.556 -6.491 -19.841 1.00 81.94 97 GLU A CA 1
ATOM 756 C C . GLU A 1 97 ? 10.111 -5.231 -20.530 1.00 81.94 97 GLU A C 1
ATOM 758 O O . GLU A 1 97 ? 9.709 -4.858 -21.636 1.00 81.94 97 GLU A O 1
ATOM 763 N N . GLY A 1 98 ? 11.015 -4.527 -19.842 1.00 77.38 98 GLY A N 1
ATOM 764 C CA . GLY A 1 98 ? 11.604 -3.276 -20.329 1.00 77.38 98 GLY A CA 1
ATOM 765 C C . GLY A 1 98 ? 10.649 -2.076 -20.341 1.00 77.38 98 GLY A C 1
ATOM 766 O O . GLY A 1 98 ? 11.050 -0.987 -20.758 1.00 77.38 98 GLY A O 1
ATOM 767 N N . LYS A 1 99 ? 9.400 -2.231 -19.880 1.00 82.50 99 LYS A N 1
ATOM 768 C CA . LYS A 1 99 ? 8.489 -1.118 -19.603 1.00 82.50 99 LYS A CA 1
ATOM 769 C C . LYS A 1 99 ? 8.521 -0.792 -18.117 1.00 82.50 99 LYS A C 1
ATOM 771 O O . LYS A 1 99 ? 8.461 -1.670 -17.259 1.00 82.50 99 LYS A O 1
ATOM 776 N N . VAL A 1 100 ? 8.613 0.500 -17.835 1.00 78.88 100 VAL A N 1
ATOM 777 C CA . VAL A 1 100 ? 8.554 1.069 -16.493 1.00 78.88 100 VAL A CA 1
ATOM 778 C C . VAL A 1 100 ? 7.575 2.229 -16.578 1.00 78.88 100 VAL A C 1
ATOM 780 O O . VAL A 1 100 ? 7.777 3.137 -17.388 1.00 78.88 100 VAL A O 1
ATOM 783 N N . ALA A 1 101 ? 6.503 2.196 -15.788 1.00 72.69 101 ALA A N 1
ATOM 784 C CA . ALA A 1 101 ? 5.705 3.399 -15.605 1.00 72.69 101 ALA A CA 1
ATOM 785 C C . ALA A 1 101 ? 6.555 4.438 -14.862 1.00 72.69 101 ALA A C 1
ATOM 787 O O . ALA A 1 101 ? 7.274 4.074 -13.929 1.00 72.69 101 ALA A O 1
ATOM 788 N N . PRO A 1 102 ? 6.487 5.722 -15.239 1.00 73.06 102 PRO A N 1
ATOM 789 C CA . PRO A 1 102 ? 7.073 6.780 -14.433 1.00 73.06 102 PRO A CA 1
ATOM 790 C C . PRO A 1 102 ? 6.567 6.701 -12.989 1.00 73.06 102 PRO A C 1
ATOM 792 O O . PRO A 1 102 ? 5.463 6.223 -12.726 1.00 73.06 102 PRO A O 1
ATOM 795 N N . HIS A 1 103 ? 7.368 7.188 -12.043 1.00 70.50 103 HIS A N 1
ATOM 796 C CA . HIS A 1 103 ? 6.863 7.402 -10.694 1.00 70.50 103 HIS A CA 1
ATOM 797 C C . HIS A 1 103 ? 5.730 8.437 -10.760 1.00 70.50 103 HIS A C 1
ATOM 799 O O . HIS A 1 103 ? 5.956 9.580 -11.157 1.00 70.50 103 HIS A O 1
ATOM 805 N N . ASN A 1 104 ? 4.511 8.010 -10.434 1.00 71.00 104 ASN A N 1
ATOM 806 C CA . ASN A 1 104 ? 3.313 8.836 -10.544 1.00 71.00 104 ASN A CA 1
ATOM 807 C C . ASN A 1 104 ? 3.083 9.638 -9.257 1.00 71.00 104 ASN A C 1
ATOM 809 O O . ASN A 1 104 ? 3.413 9.171 -8.170 1.00 71.00 104 ASN A O 1
ATOM 813 N N . PHE A 1 105 ? 2.491 10.829 -9.392 1.00 78.62 105 PHE A N 1
ATOM 814 C CA . PHE A 1 105 ? 2.107 11.671 -8.254 1.00 78.62 105 PHE A CA 1
ATOM 815 C C . PHE A 1 105 ? 0.755 11.252 -7.684 1.00 78.62 105 PHE A C 1
ATOM 817 O O . PHE A 1 105 ? 0.692 10.800 -6.547 1.00 78.62 105 PHE A O 1
ATOM 824 N N . HIS A 1 106 ? -0.296 11.375 -8.501 1.00 91.25 106 HIS A N 1
ATOM 825 C CA . HIS A 1 106 ? -1.665 11.073 -8.104 1.00 91.25 106 HIS A CA 1
ATOM 826 C C . HIS A 1 106 ? -2.383 10.195 -9.124 1.00 91.25 106 HIS A C 1
ATOM 828 O O . HIS A 1 106 ? -2.091 10.256 -10.323 1.00 91.25 106 HIS A O 1
ATOM 834 N N . GLY A 1 107 ? -3.344 9.407 -8.643 1.00 90.50 107 GLY A N 1
ATOM 835 C CA . GLY A 1 107 ? -4.227 8.581 -9.464 1.00 90.50 107 GLY A CA 1
ATOM 836 C C . GLY A 1 107 ? -5.660 8.546 -8.931 1.00 90.50 107 GLY A C 1
ATOM 837 O O . GLY A 1 107 ? -5.939 8.963 -7.812 1.00 90.50 107 GLY A O 1
ATOM 838 N N . MET A 1 108 ? -6.587 8.043 -9.745 1.00 93.94 108 MET A N 1
ATOM 839 C CA . MET A 1 108 ? -7.983 7.853 -9.348 1.00 93.94 108 MET A CA 1
ATOM 840 C C . MET A 1 108 ? -8.545 6.596 -10.008 1.00 93.94 108 MET A C 1
ATOM 842 O O . MET A 1 108 ? -8.286 6.338 -11.183 1.00 93.94 108 MET A O 1
ATOM 846 N N . PHE A 1 109 ? -9.332 5.835 -9.251 1.00 95.50 109 PHE A N 1
ATOM 847 C CA . PHE A 1 109 ? -10.159 4.759 -9.784 1.00 95.50 109 PHE A CA 1
ATOM 848 C C . PHE A 1 109 ? -11.527 5.316 -10.193 1.00 95.50 109 PHE A C 1
ATOM 850 O O . PHE A 1 109 ? -12.155 6.039 -9.421 1.00 95.50 109 PHE A O 1
ATOM 857 N N . ILE A 1 110 ? -11.985 4.970 -11.395 1.00 95.75 110 ILE A N 1
ATOM 858 C CA . ILE A 1 110 ? -13.298 5.363 -11.913 1.00 95.75 110 ILE A CA 1
ATOM 859 C C . ILE A 1 110 ? -14.138 4.085 -12.036 1.00 95.75 110 ILE A C 1
ATOM 861 O O . ILE A 1 110 ? -13.741 3.193 -12.791 1.00 95.75 110 ILE A O 1
ATOM 865 N N . PRO A 1 111 ? -15.253 3.954 -11.293 1.00 90.31 111 PRO A N 1
ATOM 866 C CA . PRO A 1 111 ? -16.166 2.829 -11.458 1.00 90.31 111 PRO A CA 1
ATOM 867 C C . PRO A 1 111 ? -16.895 2.910 -12.808 1.00 90.31 111 PRO A C 1
ATOM 869 O O . PRO A 1 111 ? -17.023 3.992 -13.383 1.00 90.31 111 PRO A O 1
ATOM 872 N N . ASN A 1 112 ? -17.367 1.760 -13.297 1.00 83.75 112 ASN A N 1
ATOM 873 C CA . ASN A 1 112 ? -18.198 1.674 -14.504 1.00 83.75 112 ASN A CA 1
ATOM 874 C C . ASN A 1 112 ? -19.605 2.239 -14.290 1.00 83.75 112 ASN A C 1
ATOM 876 O O . ASN A 1 112 ? -20.129 2.089 -13.162 1.00 83.75 112 ASN A O 1
#

Sequence (112 aa):
FAYGVNRSGLNKTLIYDRIIKVDLHKVAKGDQTTCAQFWIEDQCTPSEPVFVPTPNATQEDDGVLLSIVLDGRRRTGFLLILDAQTLKEIARADMPEGKVAPHNFHGMFIPN

Secondary structure (DSSP, 8-state):
-EEEEE--SS-SS-S--EEEEE-HHHHHTT--SSSEEEE--TTEEE-PPEEEEPTT--STT-EEEEEEEEETTTTEEEEEEEETTT--EEEEEEPPTT------S-------

InterPro domains:
  IPR004294 Carotenoid oxygenase [PF03055] (1-111)
  IPR004294 Carotenoid oxygenase [PTHR10543] (17-110)